Protein AF-A0A0M8WQH7-F1 (afdb_monomer)

Solvent-accessible surface area (backbone atoms only — not comparable to full-atom values): 5112 Å² total; per-residue (Å²): 136,86,85,81,78,83,84,74,78,76,80,75,80,74,80,79,78,74,74,79,70,79,73,77,84,73,83,54,68,86,28,54,41,90,86,55,70,35,54,12,79,83,79,56,50,73,23,42,31,28,42,97,87,66,46,32,28,47,71,66,60,52,50,53,47,39,68,77,50,61,78,76,81,79,86,125

Radius of gyration: 23.0 Å; Cα contacts (8 Å, |Δi|>4): 75; chains: 1; bounding box: 23×61×62 Å

Secondary structure (DSSP, 8-state):
-------PPPPPPP--------PPP--SGGGB-SS--EE-TTT-SEESBB-TTS-B--HHHHHHHHHHSPPP----

Mean predicted aligned error: 13.14 Å

Foldseek 3Di:
DDDDDDDDDDPDDDPDPPPPQVQFDPPDCLQFAPPFFAQAPQRGDTDRGAGPVRGHHDNVRVSVVCVVPPPDPPPD

pLDDT: mean 75.96, std 15.29, range [41.66, 95.19]

Sequence (76 aa):
MQGHRPHHPRPRAHPDQVTAVAFLDWRSPEHFDHSSDKPCVICTKPTPLRSDNGKPVHKVCAEEWIDAHPPKEEQR

Structure (mmCIF, N/CA/C/O backbone):
data_AF-A0A0M8WQH7-F1
#
_entry.id   AF-A0A0M8WQH7-F1
#
loop_
_atom_site.group_PDB
_atom_site.id
_atom_site.type_symbol
_atom_site.label_atom_id
_atom_site.label_alt_id
_atom_site.label_comp_id
_atom_site.label_asym_id
_atom_site.label_entity_id
_atom_site.label_seq_id
_atom_site.pdbx_PDB_ins_code
_atom_site.Cartn_x
_atom_site.Cartn_y
_atom_site.Cartn_z
_atom_site.occupancy
_atom_site.B_iso_or_equiv
_atom_site.auth_seq_id
_atom_site.auth_comp_id
_atom_site.auth_asym_id
_atom_site.auth_atom_id
_atom_site.pdbx_PDB_model_num
ATOM 1 N N . MET A 1 1 ? 11.243 -51.940 -48.015 1.00 50.84 1 MET A N 1
ATOM 2 C CA . MET A 1 1 ? 10.037 -51.193 -47.591 1.00 50.84 1 MET A CA 1
ATOM 3 C C . MET A 1 1 ? 10.482 -50.261 -46.466 1.00 50.84 1 MET A C 1
ATOM 5 O O . MET A 1 1 ? 10.434 -50.635 -45.303 1.00 50.84 1 MET A O 1
ATOM 9 N N . GLN A 1 2 ? 11.097 -49.128 -46.816 1.00 54.41 2 GLN A N 1
ATOM 10 C CA . GLN A 1 2 ? 11.811 -48.261 -45.870 1.00 54.41 2 GLN A CA 1
ATOM 11 C C . GLN A 1 2 ? 10.824 -47.293 -45.201 1.00 54.41 2 GLN A C 1
ATOM 13 O O . GLN A 1 2 ? 10.347 -46.356 -45.833 1.00 54.41 2 GLN A O 1
ATOM 18 N N . GLY A 1 3 ? 10.495 -47.530 -43.931 1.00 57.53 3 GLY A N 1
ATOM 19 C CA . GLY A 1 3 ? 9.686 -46.615 -43.129 1.00 57.53 3 GLY A CA 1
ATOM 20 C C . GLY A 1 3 ? 10.550 -45.521 -42.510 1.00 57.53 3 GLY A C 1
ATOM 21 O O . GLY A 1 3 ? 11.123 -45.726 -41.445 1.00 57.53 3 GLY A O 1
ATOM 22 N N . HIS A 1 4 ? 10.631 -44.355 -43.150 1.00 61.59 4 HIS A N 1
ATOM 23 C CA . HIS A 1 4 ? 11.189 -43.157 -42.522 1.00 61.59 4 HIS A CA 1
ATOM 24 C C . HIS A 1 4 ? 10.060 -42.380 -41.836 1.00 61.59 4 HIS A C 1
ATOM 26 O O . HIS A 1 4 ? 9.229 -41.759 -42.495 1.00 61.59 4 HIS A O 1
ATOM 32 N N . ARG A 1 5 ? 10.020 -42.426 -40.499 1.00 66.50 5 ARG A N 1
ATOM 33 C CA . ARG A 1 5 ? 9.184 -41.522 -39.692 1.00 66.50 5 ARG A CA 1
ATOM 34 C C . ARG A 1 5 ? 9.898 -40.165 -39.606 1.00 66.50 5 ARG A C 1
ATOM 36 O O . ARG A 1 5 ? 11.073 -40.150 -39.239 1.00 66.50 5 ARG A O 1
ATOM 43 N N . PRO A 1 6 ? 9.245 -39.034 -39.916 1.00 61.44 6 PRO A N 1
ATOM 44 C CA . PRO A 1 6 ? 9.870 -37.730 -39.751 1.00 61.44 6 PRO A CA 1
ATOM 45 C C . PRO A 1 6 ? 10.073 -37.428 -38.261 1.00 61.44 6 PRO A C 1
ATOM 47 O O . PRO A 1 6 ? 9.137 -37.488 -37.462 1.00 61.44 6 PRO A O 1
ATOM 50 N N . HIS A 1 7 ? 11.313 -37.108 -37.889 1.00 61.16 7 HIS A N 1
ATOM 51 C CA . HIS A 1 7 ? 11.649 -36.595 -36.566 1.00 61.16 7 HIS A CA 1
ATOM 52 C C . HIS A 1 7 ? 11.121 -35.164 -36.456 1.00 61.16 7 HIS A C 1
ATOM 54 O O . HIS A 1 7 ? 11.693 -34.240 -37.030 1.00 61.16 7 HIS A O 1
ATOM 60 N N . HIS A 1 8 ? 10.020 -34.979 -35.731 1.00 61.22 8 HIS A N 1
ATOM 61 C CA . HIS A 1 8 ? 9.568 -33.646 -35.353 1.00 61.22 8 HIS A CA 1
ATOM 62 C C . HIS A 1 8 ? 10.450 -33.149 -34.195 1.00 61.22 8 HIS A C 1
ATOM 64 O O . HIS A 1 8 ? 10.544 -33.844 -33.176 1.00 61.22 8 HIS A O 1
ATOM 70 N N . PRO A 1 9 ? 11.129 -31.997 -34.315 1.00 67.62 9 PRO A N 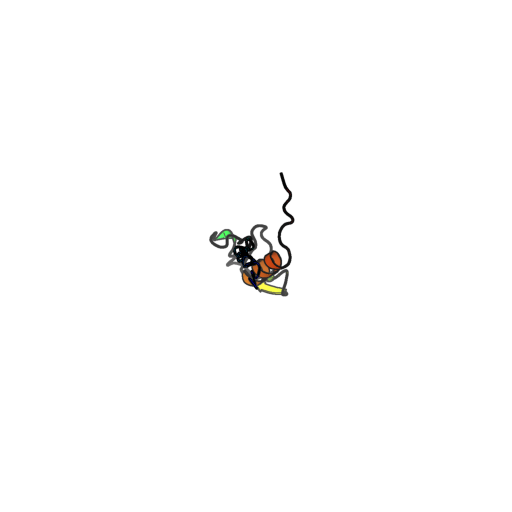1
ATOM 71 C CA . PRO A 1 9 ? 11.854 -31.427 -33.189 1.00 67.62 9 PRO A CA 1
ATOM 72 C C . PRO A 1 9 ? 10.862 -31.054 -32.080 1.00 67.62 9 PRO A C 1
ATOM 74 O O . PRO A 1 9 ? 9.793 -30.503 -32.344 1.00 67.62 9 PRO A O 1
ATOM 77 N N . ARG A 1 10 ? 11.206 -31.369 -30.824 1.00 64.81 10 ARG A N 1
ATOM 78 C CA . ARG A 1 10 ? 10.438 -30.905 -29.658 1.00 64.81 10 ARG A CA 1
ATOM 79 C C . ARG A 1 10 ? 10.451 -29.369 -29.642 1.00 64.81 10 ARG A C 1
ATOM 81 O O . ARG A 1 10 ? 11.521 -28.796 -29.865 1.00 64.81 10 ARG A O 1
ATOM 88 N N . PRO A 1 11 ? 9.325 -28.699 -29.342 1.00 61.06 11 PRO A N 1
ATOM 89 C CA . PRO A 1 11 ? 9.341 -27.261 -29.111 1.00 61.06 11 PRO A CA 1
ATOM 90 C C . PRO A 1 11 ? 10.299 -26.956 -27.952 1.00 61.06 11 PRO A C 1
ATOM 92 O O . PRO A 1 11 ? 10.257 -27.611 -26.906 1.00 61.06 11 PRO A O 1
ATOM 95 N N . ARG A 1 12 ? 11.206 -25.996 -28.163 1.00 63.16 12 ARG A N 1
ATOM 96 C CA . ARG A 1 12 ? 12.055 -25.453 -27.098 1.00 63.16 12 ARG A CA 1
ATOM 97 C C . ARG A 1 12 ? 11.137 -24.845 -26.040 1.00 63.16 12 ARG A C 1
ATOM 99 O O . ARG A 1 12 ? 10.262 -24.057 -26.384 1.00 63.16 12 ARG A O 1
ATOM 106 N N . ALA A 1 13 ? 11.345 -25.211 -24.776 1.00 59.81 13 ALA A N 1
ATOM 107 C CA . ALA A 1 13 ? 10.731 -24.515 -23.654 1.00 59.81 13 ALA A CA 1
ATOM 108 C C . ALA A 1 13 ? 11.016 -23.013 -23.801 1.00 59.81 13 ALA A C 1
ATOM 110 O O . ALA A 1 13 ? 12.170 -22.617 -23.984 1.00 59.81 13 ALA A O 1
ATOM 111 N N . HIS A 1 14 ? 9.959 -22.201 -23.801 1.00 60.22 14 HIS A N 1
ATOM 112 C CA . HIS A 1 14 ? 10.093 -20.751 -23.768 1.00 60.22 14 HIS A CA 1
ATOM 113 C C . HIS A 1 14 ? 10.762 -20.386 -22.436 1.00 60.22 14 HIS A C 1
ATOM 115 O O . HIS A 1 14 ? 10.367 -20.951 -21.412 1.00 60.22 14 HIS A O 1
ATOM 121 N N . PRO A 1 15 ? 11.784 -19.515 -22.423 1.00 54.91 15 PRO A N 1
ATOM 122 C CA . PRO A 1 15 ? 12.336 -19.032 -21.173 1.00 54.91 15 PRO A CA 1
ATOM 123 C C . PRO A 1 15 ? 11.222 -18.285 -20.443 1.00 54.91 15 PRO A C 1
ATOM 125 O O . PRO A 1 15 ? 10.696 -17.295 -20.952 1.00 54.91 15 PRO A O 1
ATOM 128 N N . ASP A 1 16 ? 10.826 -18.874 -19.316 1.00 54.81 16 ASP A N 1
ATOM 129 C CA . ASP A 1 16 ? 10.311 -18.234 -18.113 1.00 54.81 16 ASP A CA 1
ATOM 130 C C . ASP A 1 16 ? 10.299 -16.707 -18.244 1.00 54.81 16 ASP A C 1
ATOM 132 O O . ASP A 1 16 ? 11.319 -16.030 -18.107 1.00 54.81 16 ASP A O 1
ATOM 136 N N . GLN A 1 17 ? 9.139 -16.186 -18.641 1.00 55.19 17 GLN A N 1
ATOM 137 C CA . GLN A 1 17 ? 8.872 -14.760 -18.636 1.00 55.19 17 GLN A CA 1
ATOM 138 C C . GLN A 1 17 ? 8.826 -14.374 -17.161 1.00 55.19 17 GLN A C 1
ATOM 140 O O . GLN A 1 17 ? 7.777 -14.472 -16.530 1.00 55.19 17 GLN A O 1
ATOM 145 N N . VAL A 1 18 ? 9.971 -13.994 -16.598 1.00 54.44 18 VAL A N 1
ATOM 146 C CA . VAL A 1 18 ? 10.001 -13.278 -15.329 1.00 54.44 18 VAL A CA 1
ATOM 147 C C . VAL A 1 18 ? 9.250 -11.978 -15.576 1.00 54.44 18 VAL A C 1
ATOM 149 O O . VAL A 1 18 ? 9.784 -11.030 -16.148 1.00 54.44 18 VAL A O 1
ATOM 152 N N . THR A 1 19 ? 7.958 -11.962 -15.250 1.00 53.88 19 THR A N 1
ATOM 153 C CA . THR A 1 19 ? 7.176 -10.734 -15.204 1.00 53.88 19 THR A CA 1
ATOM 154 C C . THR A 1 19 ? 7.969 -9.819 -14.290 1.00 53.88 19 THR A C 1
ATOM 156 O O . THR A 1 19 ? 8.185 -10.155 -13.124 1.00 53.88 19 THR A O 1
ATOM 159 N N . ALA A 1 20 ? 8.522 -8.738 -14.839 1.00 53.34 20 ALA A N 1
ATOM 160 C CA . ALA A 1 20 ? 9.277 -7.777 -14.061 1.00 53.34 20 ALA A CA 1
ATOM 161 C C . ALA A 1 20 ? 8.295 -7.160 -13.063 1.00 53.34 20 ALA A C 1
ATOM 163 O O . ALA A 1 20 ? 7.577 -6.217 -13.380 1.00 53.34 20 ALA A O 1
ATOM 164 N N . VAL A 1 21 ? 8.206 -7.757 -11.874 1.00 55.81 21 VAL A N 1
ATOM 165 C CA . VAL A 1 21 ? 7.455 -7.202 -10.760 1.00 55.81 21 VAL A CA 1
ATOM 166 C C . VAL A 1 21 ? 8.123 -5.875 -10.456 1.00 55.81 21 VAL A C 1
ATOM 168 O O . VAL A 1 21 ? 9.276 -5.838 -10.020 1.00 55.81 21 VAL A O 1
ATOM 171 N N . ALA A 1 22 ? 7.450 -4.775 -10.791 1.00 60.97 22 ALA A N 1
ATOM 172 C CA . ALA A 1 22 ? 7.950 -3.449 -10.483 1.00 60.97 22 ALA A CA 1
ATOM 173 C C . ALA A 1 22 ? 8.001 -3.334 -8.953 1.00 60.97 22 ALA A C 1
ATOM 175 O O . ALA A 1 22 ? 7.002 -3.091 -8.283 1.00 60.97 22 ALA A O 1
ATOM 176 N N . PHE A 1 23 ? 9.170 -3.623 -8.386 1.00 63.75 23 PHE A N 1
ATOM 177 C CA . PHE A 1 23 ? 9.376 -3.590 -6.951 1.00 63.75 23 PHE A CA 1
ATOM 178 C C . PHE A 1 23 ? 9.402 -2.128 -6.522 1.00 63.75 23 PHE A C 1
ATOM 180 O O . PHE A 1 23 ? 10.278 -1.370 -6.937 1.00 63.75 23 PHE A O 1
ATOM 187 N N . LEU A 1 24 ? 8.447 -1.733 -5.684 1.00 68.06 24 LEU A N 1
ATOM 188 C CA . LEU A 1 24 ? 8.557 -0.482 -4.943 1.00 68.06 24 LEU A CA 1
ATOM 189 C C . LEU A 1 24 ? 9.810 -0.562 -4.057 1.00 68.06 24 LEU A C 1
ATOM 191 O O . LEU A 1 24 ? 10.031 -1.576 -3.383 1.00 68.06 24 LEU A O 1
ATOM 195 N N . ASP A 1 25 ? 10.650 0.476 -4.074 1.00 71.69 25 ASP A N 1
ATOM 196 C CA . ASP A 1 25 ? 11.749 0.569 -3.117 1.00 71.69 25 ASP A CA 1
ATOM 197 C C . ASP A 1 25 ? 11.159 0.946 -1.757 1.00 71.69 25 ASP A C 1
ATOM 199 O O . ASP A 1 25 ? 10.529 1.981 -1.605 1.00 71.69 25 ASP A O 1
ATOM 203 N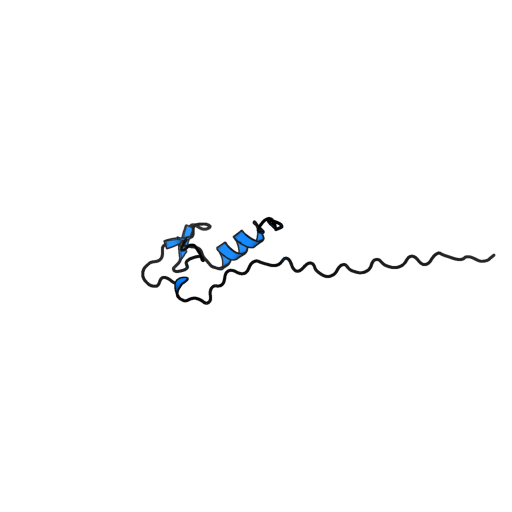 N . TRP A 1 26 ? 11.304 0.059 -0.775 1.00 77.38 26 TRP A N 1
ATOM 204 C CA . TRP A 1 26 ? 10.833 0.281 0.599 1.00 77.38 26 TRP A CA 1
ATOM 205 C C . TRP A 1 26 ? 11.990 0.550 1.560 1.00 77.38 26 TRP A C 1
ATOM 207 O O . TRP A 1 26 ? 11.806 0.494 2.776 1.00 77.38 26 TRP A O 1
ATOM 217 N N . ARG A 1 27 ? 13.211 0.729 1.039 1.00 75.50 27 ARG A N 1
ATOM 218 C CA . ARG A 1 27 ? 14.423 0.829 1.862 1.00 75.50 27 ARG A CA 1
ATOM 219 C C . ARG A 1 27 ? 14.619 2.233 2.412 1.00 75.50 27 ARG A C 1
ATOM 221 O O . ARG A 1 27 ? 15.313 2.383 3.416 1.00 75.50 27 ARG A O 1
ATOM 228 N N . SER A 1 28 ? 14.008 3.239 1.792 1.00 77.69 28 SER A N 1
ATOM 229 C CA . SER A 1 28 ? 14.061 4.609 2.291 1.00 77.69 28 SER A CA 1
ATOM 230 C C . SER A 1 28 ? 13.239 4.767 3.579 1.00 77.69 28 SER A C 1
ATOM 232 O O . SER A 1 28 ? 12.075 4.358 3.627 1.00 77.69 28 SER A O 1
ATOM 234 N N . PRO A 1 29 ? 13.794 5.405 4.627 1.00 76.25 29 PRO A N 1
ATOM 235 C CA . PRO A 1 29 ? 13.070 5.655 5.876 1.00 76.25 29 PRO A CA 1
ATOM 236 C C . PRO A 1 29 ? 11.845 6.562 5.681 1.00 76.25 29 PRO A C 1
ATOM 238 O O . PRO A 1 29 ? 10.934 6.541 6.500 1.00 76.25 29 PRO A O 1
ATOM 241 N N . GLU A 1 30 ? 11.780 7.306 4.575 1.00 78.56 30 GLU A N 1
ATOM 242 C CA . GLU A 1 30 ? 10.649 8.160 4.188 1.00 78.56 30 GLU A CA 1
ATOM 243 C C . GLU A 1 30 ? 9.342 7.377 3.975 1.00 78.56 30 GLU A C 1
ATOM 245 O O . GLU A 1 30 ? 8.250 7.928 4.119 1.00 78.56 30 GLU A O 1
ATOM 250 N N . HIS A 1 31 ? 9.434 6.072 3.695 1.00 83.31 31 HIS A N 1
ATOM 251 C CA . HIS A 1 31 ? 8.265 5.204 3.578 1.00 83.31 31 HIS A CA 1
ATOM 252 C C . HIS A 1 31 ? 7.657 4.825 4.924 1.00 83.31 31 HIS A C 1
ATOM 254 O O . HIS A 1 31 ? 6.557 4.279 4.942 1.00 83.31 31 HIS A O 1
ATOM 260 N N . PHE A 1 32 ? 8.334 5.070 6.046 1.00 85.00 32 PHE A N 1
ATOM 261 C CA . PHE A 1 32 ? 7.840 4.690 7.361 1.00 85.00 32 PHE A CA 1
ATOM 262 C C . PHE A 1 32 ? 7.540 5.931 8.208 1.00 85.00 32 PHE A C 1
ATOM 264 O O . PHE A 1 32 ? 8.431 6.630 8.684 1.00 85.00 32 PHE A O 1
ATOM 271 N N . ASP A 1 33 ? 6.253 6.185 8.437 1.00 84.12 33 ASP A N 1
ATOM 272 C CA . ASP A 1 33 ? 5.778 7.270 9.288 1.00 84.12 33 ASP A CA 1
ATOM 273 C C . ASP A 1 33 ? 5.516 6.755 10.710 1.00 84.12 33 ASP A C 1
ATOM 275 O O . ASP A 1 33 ? 4.487 6.143 10.992 1.00 84.12 33 ASP A O 1
ATOM 279 N N . HIS A 1 34 ? 6.453 7.027 11.622 1.00 82.88 34 HIS A N 1
ATOM 280 C CA . HIS A 1 34 ? 6.335 6.673 13.044 1.00 82.88 34 HIS A CA 1
ATOM 281 C C . HIS A 1 34 ? 5.280 7.505 13.790 1.00 82.88 34 HIS A C 1
ATOM 283 O O . HIS A 1 34 ? 4.921 7.166 14.917 1.00 82.88 34 HIS A O 1
ATOM 289 N N . SER A 1 35 ? 4.822 8.616 13.205 1.00 82.38 35 SER A N 1
ATOM 2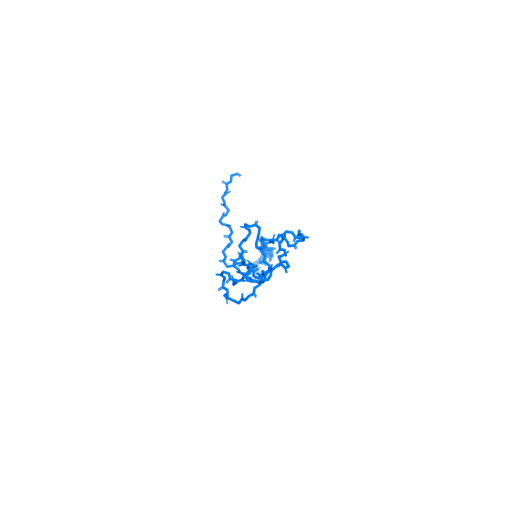90 C CA . SER A 1 35 ? 3.997 9.597 13.914 1.00 82.38 35 SER A CA 1
ATOM 291 C C . SER A 1 35 ? 2.525 9.211 13.950 1.00 82.38 35 SER A C 1
ATOM 293 O O . SER A 1 35 ? 1.808 9.592 14.875 1.00 82.38 35 SER A O 1
ATOM 295 N N . SER A 1 36 ? 2.027 8.524 12.920 1.00 81.12 36 SER A N 1
ATOM 296 C CA . SER A 1 36 ? 0.605 8.207 12.806 1.00 81.12 36 SER 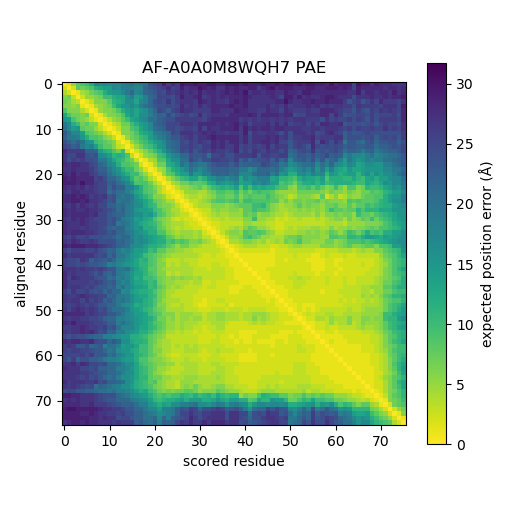A CA 1
ATOM 297 C C . SER A 1 36 ? 0.328 7.078 11.820 1.00 81.12 36 SER A C 1
ATOM 299 O O . SER A 1 36 ? 0.639 7.163 10.629 1.00 81.12 36 SER A O 1
ATOM 301 N N . ASP A 1 37 ? -0.412 6.075 12.276 1.00 88.31 37 ASP A N 1
ATOM 302 C CA . ASP A 1 37 ? -1.050 5.126 11.378 1.00 88.31 37 ASP A CA 1
ATOM 303 C C . ASP A 1 37 ? -2.168 5.809 10.583 1.00 88.31 37 ASP A C 1
ATOM 305 O O . ASP A 1 37 ? -3.027 6.508 11.126 1.00 88.31 37 ASP A O 1
ATOM 309 N N . LYS A 1 38 ? -2.176 5.595 9.267 1.00 91.81 38 LYS A N 1
ATOM 310 C CA . LYS A 1 38 ? -3.249 6.047 8.370 1.00 91.81 38 LYS A CA 1
ATOM 311 C C . LYS A 1 38 ? -3.894 4.834 7.700 1.00 91.81 38 LYS A C 1
ATOM 313 O O . LYS A 1 38 ? -3.217 3.822 7.527 1.00 91.81 38 LYS A O 1
ATOM 318 N N . PRO A 1 39 ? -5.182 4.890 7.326 1.00 95.00 39 PRO A N 1
ATOM 319 C CA . PRO A 1 39 ? -5.842 3.763 6.677 1.00 95.00 39 PRO A CA 1
ATOM 320 C C . PRO A 1 39 ? -5.222 3.496 5.302 1.00 95.00 39 PRO A C 1
ATOM 322 O O . PRO A 1 39 ? -5.076 4.409 4.491 1.00 95.00 39 PRO A O 1
ATOM 325 N N . CYS A 1 40 ? -4.867 2.239 5.042 1.00 95.12 40 CYS A N 1
ATOM 326 C CA . CYS A 1 40 ? -4.375 1.781 3.750 1.00 95.12 40 CYS A CA 1
ATOM 327 C C . CYS A 1 40 ? -5.407 2.060 2.652 1.00 95.12 40 CYS A C 1
ATOM 329 O O . CYS A 1 40 ? -6.573 1.700 2.791 1.00 95.12 40 CYS A O 1
ATOM 331 N N . VAL A 1 41 ? -4.988 2.646 1.532 1.00 94.56 41 VAL A N 1
ATOM 332 C CA . VAL A 1 41 ? -5.910 2.982 0.430 1.00 94.56 41 VAL A CA 1
ATOM 333 C C . VAL A 1 41 ? -6.510 1.760 -0.280 1.00 94.56 41 VAL A C 1
ATOM 335 O O . VAL A 1 41 ? -7.471 1.915 -1.024 1.00 94.56 41 VAL A O 1
ATOM 338 N N . ILE A 1 42 ? -5.971 0.559 -0.041 1.00 93.56 42 ILE A N 1
ATOM 339 C CA . ILE A 1 42 ? -6.438 -0.701 -0.642 1.00 93.56 42 ILE A CA 1
ATOM 340 C C . ILE A 1 42 ? -7.316 -1.480 0.341 1.00 93.56 42 ILE A C 1
ATOM 342 O O . ILE A 1 42 ? -8.471 -1.771 0.051 1.00 93.56 42 ILE A O 1
ATOM 346 N N . CYS A 1 43 ? -6.785 -1.813 1.521 1.00 95.19 43 CYS A N 1
ATOM 347 C CA . CYS A 1 43 ? -7.463 -2.693 2.479 1.00 95.19 43 CYS A CA 1
ATOM 348 C C . CYS A 1 43 ? -8.052 -1.967 3.698 1.00 95.19 43 CYS A C 1
ATOM 350 O O . CYS A 1 43 ? -8.545 -2.635 4.603 1.00 95.19 43 CYS A O 1
ATOM 352 N N . THR A 1 44 ? -7.941 -0.632 3.751 1.00 94.81 44 THR A N 1
ATOM 353 C CA . THR A 1 44 ? -8.465 0.290 4.786 1.00 94.81 44 THR A CA 1
ATOM 354 C C . THR A 1 44 ? -7.957 0.098 6.217 1.00 94.81 44 THR A C 1
ATOM 356 O O . THR A 1 44 ? -8.193 0.952 7.072 1.00 94.81 44 THR A O 1
ATOM 359 N N . LYS A 1 45 ? -7.177 -0.951 6.489 1.00 94.25 45 LYS A N 1
ATOM 360 C CA . LYS A 1 45 ? -6.531 -1.186 7.788 1.00 94.25 45 LYS A CA 1
ATOM 361 C C . LYS A 1 45 ? -5.443 -0.138 8.073 1.00 94.25 45 LYS A C 1
ATOM 363 O O . LYS A 1 45 ? -4.796 0.320 7.126 1.00 94.25 45 LYS A O 1
ATOM 368 N N . PRO A 1 46 ? -5.205 0.228 9.346 1.00 94.62 46 PRO A N 1
ATOM 369 C CA . PRO A 1 46 ? -4.150 1.171 9.713 1.00 94.62 46 PRO A CA 1
ATOM 370 C C . PRO A 1 46 ? -2.768 0.682 9.250 1.00 94.62 46 PRO A C 1
ATOM 372 O O . PRO A 1 46 ? -2.466 -0.515 9.300 1.00 94.62 46 PRO A O 1
ATOM 375 N N . THR A 1 47 ? -1.949 1.611 8.757 1.00 93.12 47 THR A N 1
ATOM 376 C CA . THR A 1 47 ? -0.565 1.363 8.353 1.00 93.12 47 THR A CA 1
ATOM 377 C C . THR A 1 47 ? 0.342 2.561 8.658 1.00 93.12 47 THR A C 1
ATOM 379 O O . THR A 1 47 ? -0.022 3.709 8.345 1.00 93.12 47 THR A O 1
ATOM 382 N N . PRO A 1 48 ? 1.555 2.318 9.184 1.00 91.88 48 PRO A N 1
ATOM 383 C CA . PRO A 1 48 ? 2.593 3.338 9.280 1.00 91.88 48 PRO A CA 1
ATOM 384 C C . PRO A 1 48 ? 3.302 3.552 7.931 1.00 91.88 48 PRO A C 1
ATOM 386 O O . PRO A 1 48 ? 4.009 4.537 7.748 1.00 91.88 48 PRO A O 1
ATOM 389 N N . LEU A 1 49 ? 3.100 2.661 6.954 1.00 91.06 49 LEU A N 1
ATOM 390 C CA . LEU A 1 49 ? 3.804 2.704 5.674 1.00 91.06 49 LEU A CA 1
ATOM 391 C C . LEU A 1 49 ? 3.198 3.709 4.684 1.00 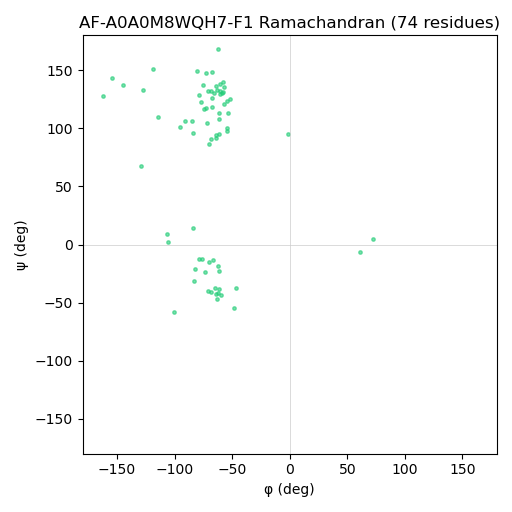91.06 49 LEU A C 1
ATOM 393 O O . LEU A 1 49 ? 1.984 3.958 4.667 1.00 91.06 49 LEU A O 1
ATOM 397 N N . ARG A 1 50 ? 4.057 4.268 3.832 1.00 91.19 50 ARG A N 1
ATOM 398 C CA . ARG A 1 50 ? 3.749 5.192 2.740 1.00 91.19 50 ARG A CA 1
ATOM 399 C C . ARG A 1 50 ? 4.359 4.666 1.442 1.00 91.19 50 ARG A C 1
ATOM 401 O O . ARG A 1 50 ? 5.523 4.287 1.402 1.00 91.19 50 ARG A O 1
ATOM 408 N N . SER A 1 51 ? 3.573 4.655 0.372 1.00 86.25 51 SER A N 1
ATOM 409 C CA . SER A 1 51 ? 4.064 4.433 -0.991 1.00 86.25 51 SER A CA 1
ATOM 410 C C . SER A 1 51 ? 5.041 5.546 -1.387 1.00 86.25 51 SER A C 1
ATOM 412 O O . SER A 1 51 ? 5.046 6.598 -0.757 1.00 86.25 51 SER A O 1
ATOM 414 N N . ASP A 1 5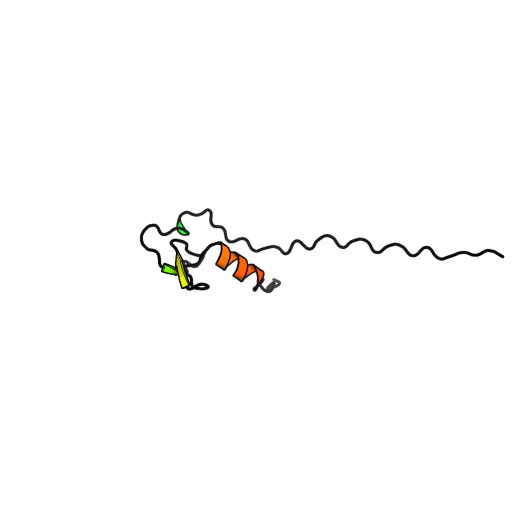2 ? 5.766 5.374 -2.490 1.00 82.88 52 ASP A N 1
ATOM 415 C CA . ASP A 1 52 ? 6.610 6.412 -3.114 1.00 82.88 52 ASP A CA 1
ATOM 416 C C . ASP A 1 52 ? 5.929 7.789 -3.264 1.00 82.88 52 ASP A C 1
ATOM 418 O O . ASP A 1 52 ? 6.501 8.826 -2.960 1.00 82.88 52 ASP A O 1
ATOM 422 N N . ASN A 1 53 ? 4.630 7.802 -3.575 1.00 81.62 53 ASN A N 1
ATOM 423 C CA . ASN A 1 53 ? 3.826 9.027 -3.674 1.00 81.62 53 ASN A CA 1
ATOM 424 C C . ASN A 1 53 ? 3.268 9.533 -2.321 1.00 81.62 53 ASN A C 1
AT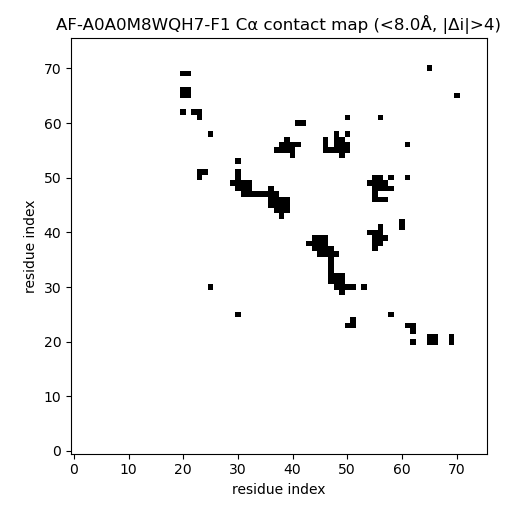OM 426 O O . ASN A 1 53 ? 2.298 10.292 -2.290 1.00 81.62 53 ASN A O 1
ATOM 430 N N . GLY A 1 54 ? 3.769 9.034 -1.189 1.00 86.19 54 GLY A N 1
ATOM 431 C CA . GLY A 1 54 ? 3.317 9.402 0.159 1.00 86.19 54 GLY A CA 1
ATOM 432 C C . GLY A 1 54 ? 1.941 8.854 0.570 1.00 86.19 54 GLY A C 1
ATOM 433 O O . GLY A 1 54 ? 1.432 9.191 1.640 1.00 86.19 54 GLY A O 1
ATOM 434 N N . LYS A 1 55 ? 1.295 8.013 -0.250 1.00 89.94 55 LYS A N 1
ATOM 435 C CA . LYS A 1 55 ? -0.028 7.439 0.065 1.00 89.94 55 LYS A CA 1
ATOM 436 C C . LYS A 1 55 ? 0.083 6.321 1.108 1.00 89.94 55 LYS A C 1
ATOM 438 O O . LYS A 1 55 ? 0.957 5.471 0.959 1.00 89.94 55 LYS A O 1
ATOM 443 N N . PRO A 1 56 ? -0.805 6.254 2.115 1.00 93.62 56 PRO A N 1
ATOM 444 C CA . PRO A 1 56 ? -0.783 5.176 3.095 1.00 93.62 56 PRO A CA 1
ATOM 445 C C . PRO A 1 56 ? -1.153 3.843 2.444 1.00 93.62 56 PRO A C 1
ATOM 447 O O . PRO A 1 56 ? -2.252 3.681 1.913 1.00 93.62 56 PRO A O 1
ATOM 450 N N . VAL A 1 57 ? -0.234 2.882 2.472 1.00 93.25 57 VAL A N 1
ATOM 451 C CA . VAL A 1 57 ? -0.439 1.556 1.881 1.00 93.25 57 VAL A CA 1
ATOM 452 C C . VAL A 1 57 ? 0.454 0.535 2.580 1.00 93.25 57 VAL A C 1
ATOM 454 O O . VAL A 1 57 ? 1.570 0.859 2.979 1.00 93.25 57 VAL A O 1
ATOM 457 N N . HIS A 1 58 ? -0.022 -0.693 2.780 1.00 93.56 58 HIS A N 1
ATOM 458 C CA . HIS A 1 58 ? 0.862 -1.781 3.207 1.00 93.56 58 HIS A CA 1
ATOM 459 C C . HIS A 1 58 ? 1.752 -2.206 2.046 1.00 93.56 58 HIS A C 1
ATOM 461 O O . HIS A 1 58 ? 1.299 -2.219 0.903 1.00 93.56 58 HIS A O 1
ATOM 467 N N . LYS A 1 59 ? 2.975 -2.642 2.356 1.00 89.25 59 LYS A N 1
ATOM 468 C CA . LYS A 1 59 ? 3.909 -3.192 1.369 1.00 89.25 59 LYS A CA 1
ATOM 469 C C . LYS A 1 59 ? 3.243 -4.243 0.469 1.00 89.25 59 LYS A C 1
ATOM 471 O O . LYS A 1 59 ? 3.209 -4.068 -0.742 1.00 89.25 59 LYS A O 1
ATOM 476 N N . VAL A 1 60 ? 2.634 -5.264 1.080 1.00 90.88 60 VAL A N 1
ATOM 477 C CA . VAL A 1 60 ? 1.989 -6.365 0.345 1.00 90.88 60 VAL A CA 1
ATOM 478 C C . VAL A 1 60 ? 0.834 -5.879 -0.528 1.00 90.88 60 VAL A C 1
ATOM 480 O O . VAL A 1 60 ? 0.746 -6.265 -1.682 1.00 90.88 60 VAL A O 1
ATOM 483 N N . CYS A 1 61 ? -0.003 -4.963 -0.029 1.00 92.12 61 CYS A N 1
ATOM 484 C CA . CYS A 1 61 ? -1.119 -4.442 -0.815 1.00 92.12 61 CYS A CA 1
ATOM 485 C C . CYS A 1 61 ? -0.626 -3.662 -2.039 1.00 92.12 61 CYS A C 1
ATOM 487 O O . CYS A 1 61 ? -1.240 -3.726 -3.098 1.00 92.12 61 CYS A O 1
ATOM 489 N N . ALA A 1 62 ? 0.470 -2.918 -1.899 1.00 89.69 62 ALA A N 1
ATOM 490 C CA . ALA A 1 62 ? 1.059 -2.193 -3.012 1.00 89.69 62 ALA A CA 1
ATOM 491 C C . ALA A 1 62 ? 1.728 -3.135 -4.032 1.00 89.69 62 ALA A C 1
ATOM 493 O O . ALA A 1 62 ? 1.565 -2.926 -5.230 1.00 89.69 62 ALA A O 1
ATOM 494 N N . GLU A 1 63 ? 2.418 -4.185 -3.576 1.00 87.19 63 GLU A N 1
ATOM 495 C CA . GLU A 1 63 ? 2.987 -5.228 -4.445 1.00 87.19 63 GLU A CA 1
ATOM 496 C C .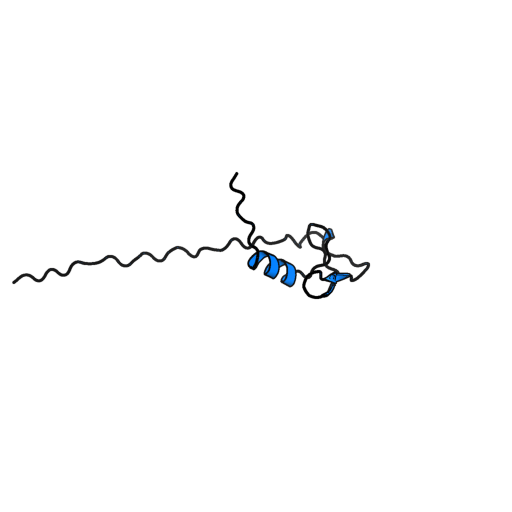 GLU A 1 63 ? 1.887 -5.991 -5.207 1.00 87.19 63 GLU A C 1
ATOM 498 O O . GLU A 1 63 ? 1.972 -6.114 -6.426 1.00 87.19 63 GLU A O 1
ATOM 503 N N . GLU A 1 64 ? 0.812 -6.413 -4.530 1.00 90.12 64 GLU A N 1
ATOM 504 C CA . GLU A 1 64 ? -0.350 -7.058 -5.166 1.00 90.12 64 GLU A CA 1
ATOM 505 C C . GLU A 1 64 ? -1.048 -6.136 -6.174 1.00 90.12 64 GLU A C 1
ATOM 507 O O . GLU A 1 64 ? -1.488 -6.580 -7.233 1.00 90.12 64 GLU A O 1
ATOM 512 N N . TRP A 1 65 ? -1.147 -4.836 -5.876 1.00 88.69 65 TRP A N 1
ATOM 513 C CA . TRP A 1 65 ? -1.732 -3.876 -6.810 1.00 88.69 65 TRP A CA 1
ATOM 514 C C . TRP A 1 65 ? -0.910 -3.751 -8.091 1.00 88.69 65 TRP A C 1
ATOM 516 O O . TRP A 1 65 ? -1.496 -3.695 -9.168 1.00 88.69 65 TRP A O 1
ATOM 526 N N . ILE A 1 66 ? 0.418 -3.702 -7.983 1.00 85.19 66 ILE A N 1
ATOM 527 C CA . ILE A 1 66 ? 1.326 -3.613 -9.134 1.00 85.19 66 ILE A CA 1
ATOM 528 C C . ILE A 1 66 ? 1.301 -4.899 -9.956 1.00 85.19 66 ILE A C 1
ATOM 530 O O . ILE A 1 66 ? 1.286 -4.827 -11.181 1.00 85.19 66 ILE A O 1
ATOM 534 N N . ASP A 1 67 ? 1.260 -6.056 -9.298 1.00 84.69 67 ASP A N 1
ATOM 535 C CA . ASP A 1 67 ? 1.112 -7.349 -9.970 1.00 84.69 67 ASP A CA 1
ATOM 536 C C . ASP A 1 67 ? -0.201 -7.416 -10.773 1.00 84.69 67 ASP A C 1
ATOM 538 O O . ASP A 1 67 ? -0.204 -7.788 -11.946 1.00 84.69 67 ASP A O 1
ATOM 542 N N . ALA A 1 68 ? -1.305 -6.940 -10.186 1.00 86.38 68 ALA A N 1
ATOM 543 C CA . ALA A 1 68 ? -2.604 -6.864 -10.853 1.00 86.38 68 ALA A CA 1
ATOM 544 C C . ALA A 1 68 ? -2.704 -5.743 -11.911 1.00 86.38 68 ALA A C 1
ATOM 546 O O . ALA A 1 68 ? -3.542 -5.816 -12.813 1.00 86.38 68 ALA A O 1
ATOM 547 N N . HIS A 1 69 ? -1.876 -4.700 -11.805 1.00 84.31 69 HIS A N 1
ATOM 548 C CA . HIS A 1 69 ? -1.859 -3.535 -12.694 1.00 84.31 69 HIS A CA 1
ATOM 549 C C . HIS A 1 69 ? -0.437 -3.283 -13.198 1.00 84.31 69 HIS A C 1
ATOM 551 O O . HIS A 1 69 ? 0.166 -2.260 -12.845 1.00 84.31 69 HIS A O 1
ATOM 557 N N . PRO A 1 70 ? 0.108 -4.190 -14.030 1.00 76.56 70 PRO A N 1
ATOM 558 C CA . PRO A 1 70 ? 1.420 -3.974 -14.607 1.00 76.56 70 PRO A CA 1
ATOM 559 C C . PRO A 1 70 ? 1.397 -2.642 -15.365 1.00 76.56 70 PRO A C 1
ATOM 561 O O . PRO A 1 70 ? 0.414 -2.357 -16.070 1.00 76.56 70 PRO A O 1
ATOM 564 N N . PRO A 1 71 ? 2.431 -1.792 -15.215 1.00 69.94 71 PRO A N 1
ATOM 565 C CA . PRO A 1 71 ? 2.519 -0.579 -16.005 1.00 69.94 71 PRO A CA 1
ATOM 566 C C . PRO A 1 71 ? 2.419 -0.994 -17.471 1.00 69.94 71 PRO A C 1
ATOM 568 O O . PRO A 1 71 ? 3.175 -1.847 -17.936 1.00 69.94 71 PRO A O 1
ATOM 571 N N . LYS A 1 72 ? 1.446 -0.435 -18.196 1.00 63.22 72 LYS A N 1
ATOM 572 C CA . LYS A 1 72 ? 1.451 -0.547 -19.653 1.00 63.22 72 LYS A CA 1
ATOM 573 C C . LYS A 1 72 ? 2.785 0.035 -20.082 1.00 63.22 72 LYS A C 1
ATOM 575 O O . LYS A 1 72 ? 3.063 1.176 -19.721 1.00 63.22 72 LYS A O 1
ATOM 580 N N . GL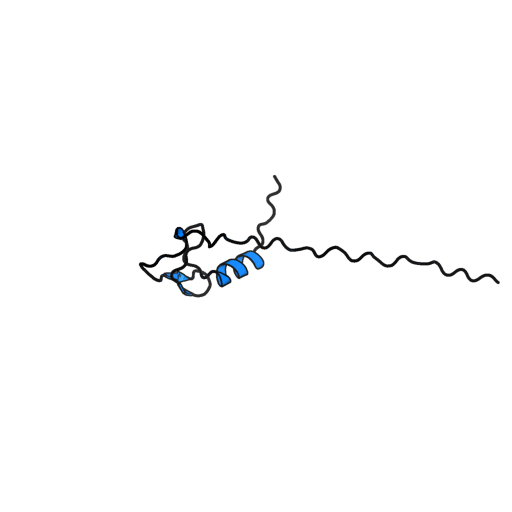U A 1 73 ? 3.606 -0.757 -20.762 1.00 57.97 73 GLU A N 1
ATOM 581 C CA . GLU A 1 73 ? 4.838 -0.265 -21.358 1.00 57.97 73 GLU A CA 1
ATOM 582 C C . GLU A 1 73 ? 4.467 0.925 -22.254 1.00 57.97 73 GLU A C 1
ATOM 584 O O . GLU A 1 73 ? 3.987 0.750 -23.373 1.00 57.97 73 GLU A O 1
ATOM 589 N N . GLU A 1 74 ? 4.616 2.150 -21.746 1.00 53.75 74 GLU A N 1
ATOM 590 C CA . GLU A 1 74 ? 4.711 3.335 -22.586 1.00 53.75 74 GLU A CA 1
ATOM 591 C C . GLU A 1 74 ? 6.071 3.199 -23.257 1.00 53.75 74 GLU A C 1
ATOM 593 O O . GLU A 1 74 ? 7.112 3.602 -22.744 1.00 53.75 74 GLU A O 1
ATOM 598 N N . GLN A 1 75 ? 6.041 2.483 -24.369 1.00 46.88 75 GLN A N 1
ATOM 599 C CA . GLN A 1 75 ? 7.123 2.343 -25.307 1.00 46.88 75 GLN A CA 1
ATOM 600 C C . GLN A 1 75 ? 7.577 3.739 -25.744 1.00 46.88 75 GLN A C 1
ATOM 602 O O . GLN A 1 75 ? 6.943 4.351 -26.603 1.00 46.88 75 GLN A O 1
ATOM 607 N N . ARG A 1 76 ? 8.677 4.241 -25.173 1.00 41.66 76 ARG A N 1
ATOM 608 C CA . ARG A 1 76 ? 9.448 5.336 -25.765 1.00 41.66 76 ARG A CA 1
ATOM 609 C C . ARG A 1 76 ? 10.913 5.325 -25.359 1.00 41.66 76 ARG A C 1
ATOM 611 O O . ARG A 1 76 ? 11.195 5.280 -24.145 1.00 41.66 76 ARG A O 1
#

Nearest PDB structures (foldseek):
  8x1c-assembly1_L  TM=3.803E-01  e=1.748E+00  Homo sapiens
  8x19-assembly1_L  TM=4.186E-01  e=4.024E+00  Homo sapiens